Protein AF-A0A133VMG8-F1 (afdb_monomer_lite)

Structure (mmCIF, N/CA/C/O backbone):
data_AF-A0A133VMG8-F1
#
_entry.id   AF-A0A133VMG8-F1
#
loop_
_atom_site.group_PDB
_atom_site.id
_atom_site.type_symbol
_atom_site.label_atom_id
_atom_site.label_alt_id
_atom_site.label_comp_id
_atom_site.label_asym_id
_atom_site.label_entity_id
_atom_site.label_seq_id
_atom_site.pdbx_PDB_ins_code
_atom_site.Cartn_x
_atom_site.Cartn_y
_atom_site.Cartn_z
_atom_site.occupancy
_atom_site.B_iso_or_equiv
_atom_site.auth_seq_id
_atom_site.auth_comp_id
_atom_site.auth_asym_id
_atom_site.auth_atom_id
_atom_site.pdbx_PDB_model_num
ATOM 1 N N . MET A 1 1 ? -63.680 11.262 54.898 1.00 57.75 1 MET A N 1
ATOM 2 C CA . MET A 1 1 ? -62.750 12.414 55.004 1.00 57.75 1 MET A CA 1
ATOM 3 C C . MET A 1 1 ? -61.456 12.129 55.772 1.00 57.75 1 MET A C 1
ATOM 5 O O . MET A 1 1 ? -60.423 12.125 55.129 1.00 57.75 1 MET A O 1
ATOM 9 N N . ARG A 1 2 ? -61.417 11.907 57.103 1.00 57.59 2 ARG A N 1
ATOM 10 C CA . ARG A 1 2 ? -60.122 11.706 57.815 1.00 57.59 2 ARG A CA 1
ATOM 11 C C . ARG A 1 2 ? -59.469 10.326 57.588 1.00 57.59 2 ARG A C 1
ATOM 13 O O . ARG A 1 2 ? -58.249 10.275 57.460 1.00 57.59 2 ARG A O 1
ATOM 20 N N . ALA A 1 3 ? -60.253 9.249 57.489 1.00 62.41 3 ALA A N 1
ATOM 21 C CA . ALA A 1 3 ? -59.745 7.885 57.263 1.00 62.41 3 ALA A CA 1
ATOM 22 C C . ALA A 1 3 ? -59.121 7.708 55.864 1.00 62.41 3 ALA A C 1
ATOM 24 O O . ALA A 1 3 ? -57.961 7.328 55.759 1.00 62.41 3 ALA A O 1
ATOM 25 N N . GLU A 1 4 ? -59.820 8.152 54.815 1.00 68.62 4 GLU A N 1
ATOM 26 C CA . GLU A 1 4 ? -59.318 8.136 53.428 1.00 68.62 4 GLU A CA 1
ATOM 27 C C . GLU A 1 4 ? -58.015 8.937 53.280 1.00 68.62 4 GLU A C 1
ATOM 29 O O . GLU A 1 4 ? -57.101 8.540 52.567 1.00 68.62 4 GLU A O 1
ATOM 34 N N . THR A 1 5 ? -57.870 10.055 54.007 1.00 75.69 5 THR A N 1
ATOM 35 C CA . THR A 1 5 ? -56.617 10.831 53.982 1.00 75.69 5 THR A CA 1
ATOM 36 C C . THR A 1 5 ? -55.449 10.141 54.683 1.00 75.69 5 THR A C 1
ATOM 38 O O . THR A 1 5 ? -54.311 10.558 54.479 1.00 75.69 5 THR A O 1
ATOM 41 N N . GLY A 1 6 ? -55.705 9.149 55.540 1.00 80.19 6 GLY A N 1
ATOM 42 C CA . GLY A 1 6 ? -54.680 8.338 56.197 1.00 80.19 6 GLY A CA 1
ATOM 43 C C . GLY A 1 6 ? -54.155 7.254 55.262 1.00 80.19 6 GLY A C 1
ATOM 44 O O . GLY A 1 6 ? -52.957 7.209 54.997 1.00 80.19 6 GLY A O 1
ATOM 45 N N . GLU A 1 7 ? -55.062 6.479 54.674 1.00 81.12 7 GLU A N 1
ATOM 46 C CA . GLU A 1 7 ? -54.748 5.413 53.713 1.00 81.12 7 GLU A CA 1
ATOM 47 C C . GLU A 1 7 ? -54.017 5.973 52.483 1.00 81.12 7 GLU A C 1
ATOM 49 O O . GLU A 1 7 ? -52.931 5.512 52.131 1.00 81.12 7 GLU A O 1
ATOM 54 N N . LEU A 1 8 ? -54.501 7.091 51.926 1.00 84.62 8 LEU A N 1
ATOM 55 C CA . LEU A 1 8 ? -53.832 7.792 50.824 1.00 84.62 8 LEU A CA 1
ATOM 56 C C . LEU A 1 8 ? -52.420 8.286 51.185 1.00 84.62 8 LEU A C 1
ATOM 58 O O . LEU A 1 8 ? -51.575 8.449 50.301 1.00 84.62 8 LEU A O 1
ATOM 62 N N . LYS A 1 9 ? -52.132 8.572 52.463 1.00 88.00 9 LYS A N 1
ATOM 63 C CA . LYS A 1 9 ? -50.784 8.974 52.908 1.00 88.00 9 LYS A CA 1
ATOM 64 C C . LYS A 1 9 ? -49.857 7.775 53.044 1.00 88.00 9 LYS A C 1
ATOM 66 O O . LYS A 1 9 ? -48.683 7.899 52.691 1.00 88.00 9 LYS A O 1
ATOM 71 N N . GLU A 1 10 ? -50.364 6.648 53.527 1.00 86.81 10 GLU A N 1
ATOM 72 C CA . GLU A 1 10 ? -49.603 5.404 53.640 1.00 86.81 10 GLU A CA 1
ATOM 73 C C . GLU A 1 10 ? -49.247 4.844 52.262 1.00 86.81 10 GLU A C 1
ATOM 75 O O . GLU A 1 10 ? -48.078 4.550 52.002 1.00 86.81 10 GLU A O 1
ATOM 80 N N . GLU A 1 11 ? -50.200 4.830 51.329 1.00 88.19 11 GLU A N 1
ATOM 81 C CA . GLU A 1 11 ? -49.950 4.457 49.935 1.00 88.19 11 GLU A CA 1
ATOM 82 C C . GLU A 1 11 ? -48.935 5.393 49.272 1.00 88.19 11 GLU A C 1
ATOM 84 O O . GLU A 1 11 ? -47.969 4.943 48.653 1.00 88.19 11 GLU A O 1
ATOM 89 N N . ASN A 1 12 ? -49.064 6.709 49.470 1.00 92.06 12 ASN A N 1
ATOM 90 C CA . ASN A 1 12 ? -48.075 7.666 48.973 1.00 92.06 12 ASN A CA 1
ATOM 91 C C . ASN A 1 12 ? -46.681 7.443 49.570 1.00 92.06 12 ASN A C 1
ATOM 93 O O . ASN A 1 12 ? -45.673 7.663 48.893 1.00 92.06 12 ASN A O 1
ATOM 97 N N . ALA A 1 13 ? -46.589 7.038 50.836 1.00 93.31 13 ALA A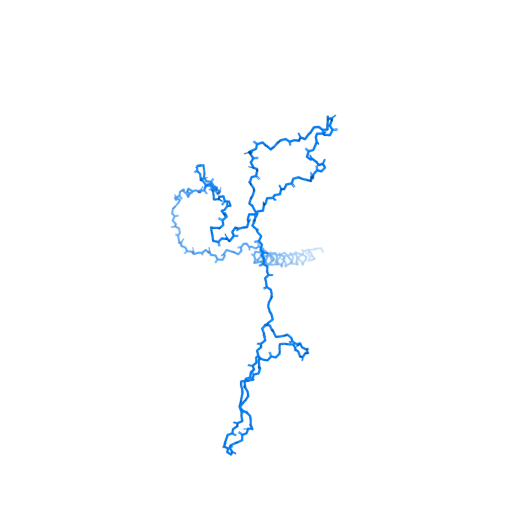 N 1
ATOM 98 C CA . ALA A 1 13 ? -45.317 6.725 51.471 1.00 93.31 13 ALA A CA 1
ATOM 99 C C . ALA A 1 13 ? -44.701 5.445 50.882 1.00 93.31 13 ALA A C 1
ATOM 101 O O . ALA A 1 13 ? -43.505 5.434 50.567 1.00 93.31 13 ALA A O 1
ATOM 102 N N . ALA A 1 14 ? -45.513 4.409 50.664 1.00 92.81 14 ALA A N 1
ATOM 103 C CA . ALA A 1 14 ? -45.099 3.156 50.041 1.00 92.81 14 ALA A CA 1
ATOM 104 C C . ALA A 1 14 ? -44.623 3.369 48.593 1.00 92.81 14 ALA A C 1
ATOM 106 O O . ALA A 1 14 ? -43.510 2.968 48.242 1.00 92.81 14 ALA A O 1
ATOM 107 N N . LEU A 1 15 ? -45.391 4.103 47.784 1.00 93.75 15 LEU A N 1
ATOM 108 C CA . LEU A 1 15 ? -45.039 4.440 46.402 1.00 93.75 15 LEU A CA 1
ATOM 109 C C . LEU A 1 15 ? -43.759 5.284 46.322 1.00 93.75 15 LEU A C 1
ATOM 111 O O . LEU A 1 15 ? -42.882 5.032 45.495 1.00 93.75 15 LEU A O 1
ATOM 115 N N . LYS A 1 16 ? -43.579 6.254 47.228 1.00 94.38 16 LYS A N 1
ATOM 116 C CA . LYS A 1 16 ? -42.336 7.044 47.305 1.00 94.38 16 LYS A CA 1
ATOM 117 C C . LYS A 1 16 ? -41.128 6.194 47.687 1.00 94.38 16 LYS A C 1
ATOM 119 O O . LYS A 1 16 ? -40.020 6.488 47.234 1.00 94.38 16 LYS A O 1
ATOM 124 N N . LYS A 1 17 ? -41.313 5.168 48.521 1.00 95.88 17 LYS A N 1
ATOM 125 C CA . LYS A 1 17 ? -40.250 4.225 48.881 1.00 95.88 17 LYS A CA 1
ATOM 126 C C . LYS A 1 17 ? -39.846 3.382 47.670 1.00 95.88 17 LYS A C 1
ATOM 128 O O . LYS A 1 17 ? -38.662 3.348 47.342 1.00 95.88 17 LYS A O 1
ATOM 133 N N . GLN A 1 18 ? -40.818 2.823 46.953 1.00 94.88 18 GLN A N 1
ATOM 134 C CA . GLN A 1 18 ? -40.575 2.050 45.731 1.00 94.88 18 GLN A CA 1
ATOM 135 C C . GLN A 1 18 ? -39.868 2.886 44.655 1.00 94.88 18 GLN A C 1
ATOM 137 O O . GLN A 1 18 ? -38.836 2.473 44.129 1.00 94.88 18 GLN A O 1
ATOM 142 N N . LEU A 1 19 ? -40.321 4.122 44.414 1.00 96.62 19 LEU A N 1
ATOM 143 C CA . LEU A 1 19 ? -39.670 5.030 43.464 1.00 96.62 19 LEU A CA 1
ATOM 144 C C . LEU A 1 19 ? -38.209 5.328 43.820 1.00 96.62 19 LEU A C 1
ATOM 146 O O . LEU A 1 19 ? -37.375 5.488 42.928 1.00 96.62 19 LEU A O 1
ATOM 150 N N . LYS A 1 20 ? -37.873 5.437 45.110 1.00 96.38 20 LYS A N 1
ATOM 151 C CA . LYS A 1 20 ? -36.480 5.636 45.542 1.00 96.38 20 LYS A CA 1
ATOM 152 C C . LYS A 1 20 ? -35.627 4.403 45.255 1.00 96.38 20 LYS A C 1
ATOM 154 O O . LYS A 1 20 ? -34.506 4.550 44.770 1.00 96.38 20 LYS A O 1
ATOM 159 N N . GLU A 1 21 ? -36.153 3.215 45.531 1.00 96.56 21 GLU A N 1
ATOM 160 C CA . GLU A 1 21 ? -35.459 1.949 45.284 1.00 96.56 21 GLU A CA 1
ATOM 161 C C . GLU A 1 21 ? -35.219 1.720 43.788 1.00 96.56 21 GLU A C 1
ATOM 163 O O . GLU A 1 21 ? -34.099 1.405 43.383 1.00 96.56 21 GLU A O 1
ATOM 168 N N . GLU A 1 22 ? -36.228 1.943 42.946 1.00 95.94 22 GLU A N 1
ATOM 169 C CA . GLU A 1 22 ? -36.086 1.813 41.494 1.00 95.94 22 GLU A CA 1
ATOM 170 C C . GLU A 1 22 ? -35.107 2.832 40.912 1.00 95.94 22 GLU A C 1
ATOM 172 O O . GLU A 1 22 ? -34.219 2.464 40.142 1.00 95.94 22 GLU A O 1
ATOM 177 N N . LYS A 1 23 ? -35.179 4.100 41.336 1.00 96.06 23 LYS A N 1
ATOM 178 C CA . LYS A 1 23 ? -34.215 5.128 40.908 1.00 96.06 23 LYS A CA 1
ATOM 179 C C . LYS A 1 23 ? -32.782 4.767 41.294 1.00 96.06 23 LYS A C 1
ATOM 181 O O . LYS A 1 23 ? -31.861 5.000 40.508 1.00 96.06 23 LYS A O 1
ATOM 186 N N . ALA A 1 24 ? -32.579 4.171 42.469 1.00 95.81 24 ALA A N 1
ATOM 187 C CA . ALA A 1 24 ? -31.266 3.693 42.891 1.00 95.81 24 ALA A CA 1
ATOM 188 C C . ALA A 1 24 ? -30.757 2.549 41.994 1.00 95.81 24 ALA A C 1
ATOM 190 O O . ALA A 1 24 ? -29.601 2.581 41.566 1.00 95.81 24 ALA A O 1
ATOM 191 N N . LYS A 1 25 ? -31.623 1.587 41.645 1.00 95.81 25 LYS A N 1
ATOM 192 C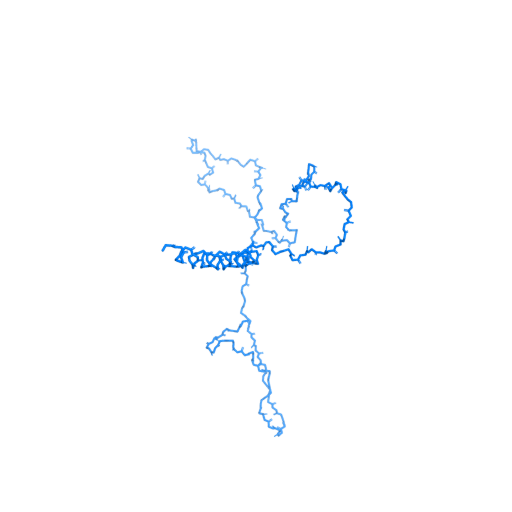 CA . LYS A 1 25 ? -31.295 0.487 40.719 1.00 95.81 25 LYS A CA 1
ATOM 193 C C . LYS A 1 25 ? -30.933 1.011 39.327 1.00 95.81 25 LYS A C 1
ATOM 195 O O . LYS A 1 25 ? -29.895 0.633 38.788 1.00 95.81 25 LYS A O 1
ATOM 200 N N . VAL A 1 26 ? -31.718 1.940 38.779 1.00 96.00 26 VAL A N 1
ATOM 201 C CA . VAL A 1 26 ? -31.445 2.566 37.472 1.00 96.00 26 VAL A CA 1
ATOM 202 C C . VAL A 1 26 ? -30.109 3.311 37.481 1.00 96.00 26 VAL A C 1
ATOM 204 O O . VAL A 1 26 ? -29.319 3.162 36.552 1.00 96.00 26 VAL A O 1
ATOM 207 N N . ALA A 1 27 ? -29.803 4.062 38.542 1.00 94.56 27 ALA A N 1
ATOM 208 C CA . ALA A 1 27 ? -28.524 4.760 38.676 1.00 94.56 27 ALA A CA 1
ATOM 209 C C . ALA A 1 27 ? -27.323 3.803 38.799 1.00 94.56 27 ALA A C 1
ATOM 211 O O . ALA A 1 27 ? -26.220 4.123 38.354 1.00 94.56 27 ALA A O 1
ATOM 212 N N . MET A 1 28 ? -27.509 2.637 39.420 1.00 92.44 28 MET A N 1
ATOM 213 C CA . MET A 1 28 ? -26.479 1.603 39.515 1.00 92.44 28 MET A CA 1
ATOM 214 C C . MET A 1 28 ? -26.233 0.937 38.157 1.00 92.44 28 MET A C 1
ATOM 216 O O . MET A 1 28 ? -25.085 0.846 37.725 1.00 92.44 28 MET A O 1
ATOM 220 N N . LEU A 1 29 ? -27.299 0.535 37.461 1.00 92.12 29 LEU A N 1
ATOM 221 C CA . LEU A 1 29 ? -27.219 -0.085 36.138 1.00 92.12 29 LEU A CA 1
ATOM 222 C C . LEU A 1 29 ? -26.640 0.877 35.097 1.00 92.12 29 LEU A C 1
ATOM 224 O O . LEU A 1 29 ? -25.750 0.495 34.342 1.00 92.12 29 LEU A O 1
ATOM 228 N N . SER A 1 30 ? -27.056 2.146 35.104 1.00 90.50 30 SER A N 1
ATOM 229 C CA . SER A 1 30 ? -26.504 3.152 34.192 1.00 90.50 30 SER A CA 1
ATOM 230 C C . SER A 1 30 ? -25.008 3.372 34.426 1.00 90.50 30 SER A C 1
ATOM 232 O O . SER A 1 30 ? -24.249 3.483 33.467 1.00 90.50 30 SER A O 1
ATOM 234 N N . LYS A 1 31 ? -24.544 3.336 35.681 1.00 87.38 31 LYS A N 1
ATOM 235 C CA . LYS A 1 31 ? -23.109 3.350 36.004 1.00 87.38 31 LYS A CA 1
ATOM 236 C C . LYS A 1 31 ? -22.383 2.076 35.572 1.00 87.38 31 LYS A C 1
ATOM 238 O O . LYS A 1 31 ? -21.214 2.163 35.226 1.00 87.38 31 LYS A O 1
ATOM 243 N N . MET A 1 32 ? -23.017 0.907 35.585 1.00 83.88 32 MET A N 1
ATOM 244 C CA . MET A 1 32 ? -22.381 -0.329 35.109 1.00 83.88 32 MET A CA 1
ATOM 245 C C . MET A 1 32 ? -22.259 -0.373 33.582 1.00 83.88 32 MET A C 1
ATOM 247 O O . MET A 1 32 ? -21.233 -0.810 33.063 1.00 83.88 32 MET A O 1
ATOM 251 N N . VAL A 1 33 ? -23.296 0.083 32.875 1.00 87.81 33 VAL A N 1
ATOM 252 C CA . VAL A 1 33 ? -23.371 0.040 31.407 1.00 87.81 33 VAL A CA 1
ATOM 253 C C . VAL A 1 33 ? -22.606 1.205 30.778 1.00 87.81 33 VAL A C 1
ATOM 255 O O . VAL A 1 33 ? -21.797 0.995 29.877 1.00 87.81 33 VAL A O 1
ATOM 258 N N . PHE A 1 34 ? -22.827 2.425 31.272 1.00 83.88 34 PHE A N 1
ATOM 259 C CA . PHE A 1 34 ? -22.282 3.662 30.699 1.00 83.88 34 PHE A CA 1
ATOM 260 C C . PHE A 1 34 ? -21.178 4.295 31.549 1.00 83.88 34 PHE A C 1
ATOM 262 O O . PHE A 1 34 ? -20.561 5.284 31.144 1.00 83.88 34 PHE A O 1
ATOM 269 N N . GLY A 1 35 ? -20.905 3.758 32.739 1.00 79.19 35 GLY A N 1
ATOM 270 C CA . GLY A 1 35 ? -19.758 4.198 33.520 1.00 79.19 35 GLY A CA 1
ATOM 271 C C . GLY A 1 35 ? -18.460 3.805 32.830 1.00 79.19 35 GLY A C 1
ATOM 272 O O . GLY A 1 35 ? -18.316 2.728 32.255 1.00 79.19 35 GLY A O 1
ATOM 273 N N . LYS A 1 36 ? -17.482 4.706 32.902 1.00 70.44 36 LYS A N 1
ATOM 274 C CA . LYS A 1 36 ? -16.142 4.475 32.363 1.00 70.44 36 LYS A CA 1
ATOM 275 C C . LYS A 1 36 ? -15.549 3.236 33.037 1.00 70.44 36 LYS A C 1
ATOM 277 O O . LYS A 1 36 ? -15.226 3.281 34.223 1.00 70.44 36 LYS A O 1
ATOM 282 N N . LYS A 1 37 ? -15.384 2.146 32.283 1.00 62.66 37 LYS A N 1
ATOM 283 C CA . LYS A 1 37 ? -14.653 0.956 32.730 1.00 62.66 37 LYS A CA 1
ATOM 284 C C . LYS A 1 37 ? -13.189 1.346 32.916 1.00 62.66 37 LYS A C 1
ATOM 286 O O . LYS A 1 37 ? -12.413 1.415 31.968 1.00 62.66 37 LYS A O 1
ATOM 291 N N . THR A 1 38 ? -12.810 1.682 34.143 1.00 60.69 38 THR A N 1
ATOM 292 C CA . THR A 1 38 ? -11.413 1.935 34.497 1.00 60.69 38 THR A CA 1
ATOM 293 C C . THR A 1 38 ? -10.737 0.590 34.727 1.00 60.69 38 THR A C 1
ATOM 295 O O . THR A 1 38 ? -10.565 0.161 35.863 1.00 60.69 38 THR A O 1
ATOM 298 N N . GLU A 1 39 ? -10.368 -0.092 33.646 1.00 55.56 39 GLU A N 1
ATOM 299 C CA . GLU A 1 39 ? -9.741 -1.423 33.686 1.00 55.56 39 GLU A CA 1
ATOM 300 C C . GLU A 1 39 ? -8.381 -1.460 34.413 1.00 55.56 39 GLU A C 1
ATOM 302 O O . GLU A 1 39 ? -7.841 -2.530 34.668 1.00 55.56 39 GLU A O 1
ATOM 307 N N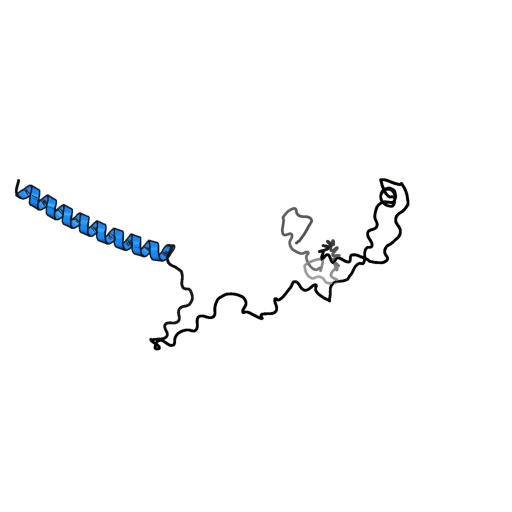 . LYS A 1 40 ? -7.816 -0.310 34.812 1.00 55.16 40 LYS A N 1
ATOM 308 C CA . LYS A 1 40 ? -6.603 -0.235 35.640 1.00 55.16 40 LYS A CA 1
ATOM 309 C C . LYS A 1 40 ? -6.663 0.940 36.617 1.00 55.16 40 LYS A C 1
ATOM 311 O O . LYS A 1 40 ? -6.205 2.037 36.304 1.00 55.16 40 LYS A O 1
ATOM 316 N N . GLN A 1 41 ? -7.158 0.723 37.832 1.00 50.47 41 GLN A N 1
ATOM 317 C CA . GLN A 1 41 ? -6.800 1.580 38.967 1.00 50.47 41 GLN A CA 1
ATOM 318 C C . GLN A 1 41 ? -6.314 0.726 40.137 1.00 50.47 41 GLN A C 1
ATOM 320 O O . GLN A 1 41 ? -7.085 0.272 40.978 1.00 50.47 41 GLN A O 1
ATOM 325 N N . ASN A 1 42 ? -4.991 0.546 40.196 1.00 45.66 42 ASN A N 1
ATOM 326 C CA . ASN A 1 42 ? -4.301 0.121 41.407 1.00 45.66 42 ASN A CA 1
ATOM 327 C C . ASN A 1 42 ? -4.650 1.097 42.539 1.00 45.66 42 ASN A C 1
ATOM 329 O O . ASN A 1 42 ? -4.283 2.274 42.496 1.00 45.66 42 ASN A O 1
ATOM 333 N N . LYS A 1 43 ? -5.349 0.606 43.568 1.00 54.53 43 LYS A N 1
ATOM 334 C CA . LYS A 1 43 ? -5.564 1.319 44.833 1.00 54.53 43 LYS A CA 1
ATOM 335 C C . LYS A 1 43 ? -4.246 1.399 45.611 1.00 54.53 43 LYS A C 1
ATOM 337 O O . LYS A 1 43 ? -4.037 0.672 46.575 1.00 54.53 43 LYS A O 1
ATOM 342 N N . SER A 1 44 ? -3.359 2.315 45.232 1.00 48.97 44 SER A N 1
ATOM 343 C CA . SER A 1 44 ? -2.289 2.770 46.122 1.00 48.97 44 SER A CA 1
ATOM 344 C C . SER A 1 44 ? -2.747 4.028 46.861 1.00 48.97 44 SER A C 1
ATOM 346 O O . SER A 1 44 ? -3.037 5.057 46.251 1.00 48.97 44 SER A O 1
ATOM 348 N N . LYS A 1 45 ? -2.833 3.891 48.185 1.00 51.06 45 LYS A N 1
ATOM 349 C CA . LYS A 1 45 ? -3.231 4.877 49.197 1.00 51.06 45 LYS A CA 1
ATOM 350 C C . LYS A 1 45 ? -2.610 6.271 48.981 1.00 51.06 45 LYS A C 1
ATOM 352 O O . LYS A 1 45 ? -1.462 6.385 48.554 1.00 51.06 45 LYS A O 1
ATOM 357 N N . LYS A 1 46 ? -3.397 7.300 49.342 1.00 52.69 46 LYS A N 1
ATOM 358 C CA . LYS A 1 46 ? -3.059 8.728 49.536 1.00 52.69 46 LYS A CA 1
ATOM 359 C C . LYS A 1 46 ? -1.552 9.025 49.479 1.00 52.69 46 LYS A C 1
ATOM 361 O O . LYS A 1 46 ? -0.829 8.771 50.439 1.00 52.69 46 LYS A O 1
ATOM 366 N N . ARG A 1 47 ? -1.096 9.658 48.396 1.00 45.75 47 ARG A N 1
ATOM 367 C CA . ARG A 1 47 ? 0.161 10.416 48.387 1.00 45.75 47 ARG A CA 1
ATOM 368 C C . ARG A 1 47 ? -0.156 11.853 47.997 1.00 45.75 47 ARG A C 1
ATOM 370 O O . ARG A 1 47 ? -0.826 12.083 46.995 1.00 45.75 47 ARG A O 1
ATOM 377 N N . LYS A 1 48 ? 0.290 12.755 48.876 1.00 46.03 48 LYS A N 1
ATOM 378 C CA . LYS A 1 48 ? 0.189 14.218 48.852 1.00 46.03 48 LYS A CA 1
ATOM 379 C C . LYS A 1 48 ? 0.298 14.796 47.439 1.00 46.03 48 LYS A C 1
ATOM 381 O O . LYS A 1 48 ? 1.092 14.294 46.641 1.00 46.03 48 LYS A O 1
ATOM 386 N N . ASP A 1 49 ? -0.458 15.867 47.201 1.00 49.22 49 ASP A N 1
ATOM 387 C CA . ASP A 1 49 ? -0.385 16.778 46.056 1.00 49.22 49 ASP A CA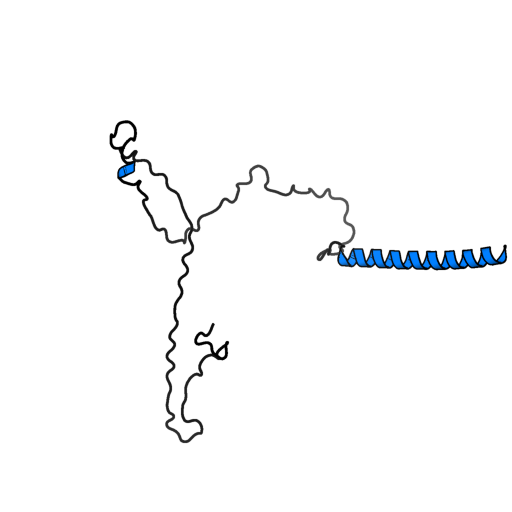 1
ATOM 388 C C . ASP A 1 49 ? 1.065 17.137 45.700 1.00 49.22 49 ASP A C 1
ATOM 390 O O . ASP A 1 49 ? 1.632 18.140 46.123 1.00 49.22 49 ASP A O 1
ATOM 394 N N . LYS A 1 50 ? 1.699 16.297 44.886 1.00 54.28 50 LYS A N 1
ATOM 395 C CA . LYS A 1 50 ? 2.740 16.755 43.982 1.00 54.28 50 LYS A CA 1
ATOM 396 C C . LYS A 1 50 ? 1.972 17.250 42.776 1.00 54.28 50 LYS A C 1
ATOM 398 O O . LYS A 1 50 ? 1.353 16.416 42.113 1.00 54.28 50 LYS A O 1
ATOM 403 N N . LYS A 1 51 ? 1.995 18.568 42.521 1.00 56.03 51 LYS A N 1
ATOM 404 C CA . LYS A 1 51 ? 1.547 19.177 41.258 1.00 56.03 51 LYS A CA 1
ATOM 405 C C . LYS A 1 51 ? 2.018 18.261 40.132 1.00 56.03 51 LYS A C 1
ATOM 407 O O . LYS A 1 51 ? 3.205 18.230 39.805 1.00 56.03 51 LYS A O 1
ATOM 412 N N . LYS A 1 52 ? 1.113 17.426 39.614 1.00 58.59 52 LYS A N 1
ATOM 413 C CA . LYS A 1 52 ? 1.421 16.553 38.490 1.00 58.59 52 LYS A CA 1
ATOM 414 C C . LYS A 1 52 ? 1.661 17.529 37.364 1.00 58.59 52 LYS A C 1
ATOM 416 O O . LYS A 1 52 ? 0.716 18.167 36.920 1.00 58.59 52 LYS A O 1
ATOM 421 N N . ASN A 1 53 ? 2.922 17.698 36.978 1.00 63.00 53 ASN A N 1
ATOM 422 C CA . ASN A 1 53 ? 3.270 18.444 35.787 1.00 63.00 53 ASN A CA 1
ATOM 423 C C . ASN A 1 53 ? 2.619 17.679 34.632 1.00 63.00 53 ASN A C 1
ATOM 425 O O . ASN A 1 53 ? 3.133 16.655 34.169 1.00 63.00 53 ASN A O 1
ATOM 429 N N . THR A 1 54 ? 1.393 18.073 34.297 1.00 67.25 54 THR A N 1
ATOM 430 C CA . THR A 1 54 ? 0.586 17.486 33.245 1.00 67.25 54 THR A CA 1
ATOM 431 C C . THR A 1 54 ? 1.290 17.878 31.966 1.00 67.25 54 THR A C 1
ATOM 433 O O . THR A 1 54 ? 1.061 18.948 31.410 1.00 67.25 54 THR A O 1
ATOM 436 N N . LYS A 1 55 ? 2.235 17.031 31.533 1.00 71.62 55 LYS A N 1
ATOM 437 C CA . LYS A 1 55 ? 2.879 17.180 30.230 1.00 71.62 55 LYS A CA 1
ATOM 438 C C . LYS A 1 55 ? 1.752 17.407 29.227 1.00 71.62 55 LYS A C 1
ATOM 440 O O . LYS A 1 55 ? 0.850 16.568 29.130 1.00 71.62 55 LYS A O 1
ATOM 445 N N . LYS A 1 56 ? 1.775 18.565 28.556 1.00 74.19 56 LYS A N 1
ATOM 446 C CA . LYS A 1 56 ? 0.815 18.879 27.498 1.00 74.19 56 LYS A CA 1
ATOM 447 C C . LYS A 1 56 ? 0.814 17.698 26.528 1.00 74.19 56 LYS A C 1
ATOM 449 O O . LYS A 1 56 ? 1.878 17.189 26.173 1.00 74.19 56 LYS A O 1
ATOM 454 N N . ARG A 1 57 ? -0.377 17.212 26.183 1.00 79.00 57 ARG A N 1
ATOM 455 C CA . ARG A 1 57 ? -0.523 16.180 25.153 1.00 79.00 57 ARG A CA 1
ATOM 456 C C . ARG A 1 57 ? -0.102 16.786 23.812 1.00 79.00 57 ARG A C 1
ATOM 458 O O . ARG A 1 57 ? -0.393 17.951 23.566 1.00 79.00 57 ARG A O 1
ATOM 465 N N . GLY A 1 58 ? 0.561 15.993 22.974 1.00 80.56 58 GLY A N 1
ATOM 466 C CA . GLY A 1 58 ? 1.056 16.419 21.664 1.00 80.56 58 GLY A CA 1
ATOM 467 C C . GLY A 1 58 ? 2.575 16.589 21.599 1.00 80.56 58 GLY A C 1
ATOM 468 O O . GLY A 1 58 ? 3.289 16.413 22.590 1.00 80.56 58 GLY A O 1
ATOM 469 N N . ALA A 1 59 ? 3.062 16.892 20.395 1.00 81.88 59 ALA A N 1
ATOM 470 C CA . ALA A 1 59 ? 4.473 17.149 20.142 1.00 81.88 59 ALA A CA 1
ATOM 471 C C . ALA A 1 59 ? 4.929 18.410 20.892 1.00 81.88 59 ALA A C 1
ATOM 473 O O . ALA A 1 59 ? 4.218 19.414 20.952 1.00 81.88 59 ALA A O 1
ATOM 474 N N . LYS A 1 60 ? 6.117 18.353 21.495 1.00 86.19 60 LYS A N 1
ATOM 475 C CA . LYS A 1 60 ? 6.711 19.513 22.167 1.00 86.19 60 LYS A CA 1
ATOM 476 C C . LYS A 1 60 ? 7.307 20.481 21.137 1.00 86.19 60 LYS A C 1
ATOM 478 O O . LYS A 1 60 ? 7.752 20.024 20.085 1.00 86.19 60 LYS A O 1
ATOM 483 N N . PRO A 1 61 ? 7.401 21.784 21.454 1.00 83.75 61 PRO A N 1
ATOM 484 C CA . PRO A 1 61 ? 8.209 22.717 20.671 1.00 83.75 61 PRO A CA 1
ATOM 485 C C . PRO A 1 61 ? 9.630 22.165 20.475 1.00 83.75 61 PRO A C 1
ATOM 487 O O . PRO A 1 61 ? 10.238 21.689 21.434 1.00 83.75 61 PRO A O 1
ATOM 490 N N . GLY A 1 62 ? 10.121 22.164 19.233 1.00 83.19 62 GLY A N 1
ATOM 491 C CA . GLY A 1 62 ? 11.423 21.588 18.864 1.00 83.19 62 GLY A CA 1
ATOM 492 C C . GLY A 1 62 ? 11.430 20.073 18.612 1.00 83.19 62 GLY A C 1
ATOM 493 O O . GLY A 1 62 ? 12.481 19.506 18.320 1.00 83.19 62 GLY A O 1
ATOM 494 N N . HIS A 1 63 ? 10.285 19.389 18.701 1.00 80.81 63 HIS A N 1
ATOM 495 C CA . HIS A 1 63 ? 10.198 17.976 18.342 1.00 80.81 63 HIS A CA 1
ATOM 496 C C . HIS A 1 63 ? 10.345 17.796 16.824 1.00 80.81 63 HIS A C 1
ATOM 498 O O . HIS A 1 63 ? 9.446 18.163 16.066 1.00 80.81 63 HIS A O 1
ATOM 504 N N . LYS A 1 64 ? 11.445 17.173 16.379 1.00 81.44 64 LYS A N 1
ATOM 505 C CA . LYS A 1 64 ? 11.598 16.719 14.989 1.00 81.44 64 LYS A CA 1
ATOM 506 C C . LYS A 1 64 ? 10.522 15.670 14.709 1.00 81.44 64 LYS A C 1
ATOM 508 O O . LYS A 1 64 ? 10.532 14.595 15.304 1.00 81.44 64 LYS A O 1
ATOM 513 N N . GLY A 1 65 ? 9.541 16.010 13.875 1.00 79.25 65 GLY A N 1
ATOM 514 C CA . GLY A 1 65 ? 8.500 15.070 13.468 1.00 79.25 65 GLY A CA 1
ATOM 515 C C . GLY A 1 65 ? 9.121 13.804 12.878 1.00 79.25 65 GLY A C 1
ATOM 516 O O . GLY A 1 65 ? 10.107 13.878 12.147 1.00 79.25 65 GLY A O 1
ATOM 517 N N . SER A 1 66 ? 8.551 12.639 13.186 1.00 77.88 66 SER A N 1
ATOM 518 C CA . SER A 1 66 ? 8.870 11.431 12.428 1.00 77.88 66 SER A CA 1
ATOM 519 C C . SER A 1 66 ? 8.075 11.494 11.130 1.00 77.88 66 SER A C 1
ATOM 521 O O . SER A 1 66 ? 6.899 11.137 11.112 1.00 77.88 66 SER A O 1
ATOM 523 N N . GLY A 1 67 ? 8.689 12.022 10.072 1.00 81.19 67 GLY A N 1
ATOM 524 C CA . GLY A 1 67 ? 8.104 12.020 8.732 1.00 81.19 67 GLY A CA 1
ATOM 525 C C . GLY A 1 67 ? 7.871 10.603 8.201 1.00 81.19 67 GLY A C 1
ATOM 526 O O . GLY A 1 67 ? 8.300 9.613 8.804 1.00 81.19 67 GLY A O 1
ATOM 527 N N . ARG A 1 68 ? 7.198 10.504 7.050 1.00 81.00 68 ARG A N 1
ATOM 528 C CA . ARG A 1 68 ? 7.096 9.243 6.306 1.00 81.00 68 ARG A CA 1
ATOM 529 C C . ARG A 1 68 ? 8.497 8.875 5.813 1.00 81.00 68 ARG A C 1
ATOM 531 O O . ARG A 1 68 ? 9.118 9.666 5.113 1.00 81.00 68 ARG A O 1
ATOM 538 N N . LYS A 1 69 ? 9.000 7.710 6.217 1.00 83.38 69 LYS A N 1
ATOM 539 C CA . LYS A 1 69 ? 10.274 7.166 5.739 1.00 83.38 69 LYS A CA 1
ATOM 540 C C . LYS A 1 69 ? 9.968 6.072 4.731 1.00 83.38 69 LYS A C 1
ATOM 542 O O . LYS A 1 69 ? 9.218 5.154 5.060 1.00 83.38 69 LYS A O 1
ATOM 547 N N . ILE A 1 70 ? 10.526 6.188 3.533 1.00 83.19 70 ILE A N 1
ATOM 548 C CA . ILE A 1 70 ? 10.493 5.108 2.548 1.00 83.19 70 ILE A CA 1
ATOM 549 C C . ILE A 1 70 ? 11.456 4.023 3.057 1.00 83.19 70 ILE A C 1
ATOM 551 O O . ILE A 1 70 ? 12.590 4.361 3.404 1.00 83.19 70 ILE A O 1
ATOM 555 N N . PRO A 1 71 ? 11.021 2.760 3.190 1.00 83.19 71 PRO A N 1
ATOM 556 C CA . PRO A 1 71 ? 11.911 1.670 3.576 1.00 83.19 71 PRO A CA 1
ATOM 557 C C . PRO A 1 71 ? 13.086 1.521 2.600 1.00 83.19 71 PRO A C 1
ATOM 559 O O . PRO A 1 71 ? 12.886 1.532 1.389 1.00 83.19 71 PRO A O 1
ATOM 562 N N . GLU A 1 72 ? 14.300 1.353 3.127 1.00 83.00 72 GLU A N 1
ATOM 563 C CA . GLU A 1 72 ? 15.527 1.224 2.319 1.00 83.00 72 GLU A CA 1
ATOM 564 C C . GLU A 1 72 ? 15.633 -0.130 1.596 1.00 83.00 72 GLU A C 1
ATOM 566 O O . GLU A 1 72 ? 16.311 -0.227 0.581 1.00 83.00 72 GLU A O 1
ATOM 571 N N . ASP A 1 73 ? 14.927 -1.153 2.086 1.00 85.75 73 ASP A N 1
ATOM 572 C CA . ASP A 1 73 ? 14.951 -2.533 1.567 1.00 85.75 73 ASP A CA 1
ATOM 573 C C . ASP A 1 73 ? 13.963 -2.773 0.403 1.00 85.75 73 ASP A C 1
ATOM 575 O O . ASP A 1 73 ? 13.781 -3.893 -0.067 1.00 85.75 73 ASP A O 1
ATOM 579 N N . LEU A 1 74 ? 13.271 -1.727 -0.065 1.00 86.12 74 LEU A N 1
ATOM 580 C CA . LEU A 1 74 ? 12.388 -1.839 -1.226 1.00 86.12 74 LEU A CA 1
ATOM 581 C C . LEU A 1 74 ? 13.204 -1.789 -2.521 1.00 86.12 74 LEU A C 1
ATOM 583 O O . LEU A 1 74 ? 13.997 -0.871 -2.735 1.00 86.12 74 LEU A O 1
ATOM 587 N N . SER A 1 75 ? 12.952 -2.737 -3.427 1.00 84.62 75 SER A N 1
ATOM 588 C CA . SER A 1 75 ? 13.495 -2.690 -4.785 1.00 84.62 75 SER A CA 1
ATOM 589 C C . SER A 1 75 ? 12.973 -1.451 -5.511 1.00 84.62 75 SER A C 1
ATOM 591 O O . SER A 1 75 ? 11.760 -1.309 -5.691 1.00 84.62 75 SER A O 1
ATOM 593 N N . LYS A 1 76 ? 13.877 -0.576 -5.950 1.00 84.75 76 LYS A N 1
ATOM 594 C CA . LYS A 1 76 ? 13.535 0.600 -6.752 1.00 84.75 76 LYS A CA 1
ATOM 595 C C . LYS A 1 76 ? 13.398 0.198 -8.221 1.00 84.75 76 LYS A C 1
ATOM 597 O O . LYS A 1 76 ? 14.253 -0.514 -8.742 1.00 84.75 76 LYS A O 1
ATOM 602 N N . ARG A 1 77 ? 12.319 0.638 -8.866 1.00 85.50 77 ARG A N 1
ATOM 603 C CA . ARG A 1 77 ? 12.142 0.599 -10.323 1.00 85.50 77 ARG A CA 1
ATOM 604 C C . ARG A 1 77 ? 12.100 2.052 -10.782 1.00 85.50 77 ARG A C 1
ATOM 606 O O . ARG A 1 77 ? 11.270 2.804 -10.282 1.00 85.50 77 ARG A O 1
ATOM 613 N N . GLU A 1 78 ? 13.033 2.439 -11.639 1.00 88.19 78 GLU A N 1
ATOM 614 C CA . GLU A 1 78 ? 13.074 3.778 -12.228 1.00 88.19 78 GLU A CA 1
ATOM 615 C C . GLU A 1 78 ? 12.221 3.774 -13.498 1.00 88.19 78 GLU A C 1
ATOM 617 O O . GLU A 1 78 ? 12.355 2.879 -14.334 1.00 88.19 78 GLU A O 1
ATOM 622 N N . GLU A 1 79 ? 11.316 4.743 -13.605 1.00 89.31 79 GLU A N 1
ATOM 623 C CA . GLU A 1 79 ? 10.459 4.955 -14.767 1.00 89.31 79 GLU A CA 1
ATOM 624 C C . GLU A 1 79 ? 10.543 6.431 -15.153 1.00 89.31 79 GLU A C 1
ATOM 626 O O . GLU A 1 79 ? 10.293 7.310 -14.326 1.00 89.31 79 GLU A O 1
ATOM 631 N N . THR A 1 80 ? 10.923 6.695 -16.401 1.00 89.25 80 THR A N 1
ATOM 632 C CA . THR A 1 80 ? 10.942 8.043 -16.971 1.00 89.25 80 THR A CA 1
ATOM 633 C C . THR A 1 80 ? 9.637 8.256 -17.726 1.00 89.25 80 THR A C 1
ATOM 635 O O . THR A 1 80 ? 9.362 7.550 -18.695 1.00 89.25 80 THR A O 1
ATOM 638 N N . VAL A 1 81 ? 8.832 9.218 -17.274 1.00 88.81 81 VAL A N 1
ATOM 639 C CA . VAL A 1 81 ? 7.579 9.607 -17.932 1.00 88.81 81 VAL A CA 1
ATOM 640 C C . VAL A 1 81 ? 7.844 10.867 -18.748 1.00 88.81 81 VAL A C 1
ATOM 642 O O . VAL A 1 81 ? 8.120 11.919 -18.177 1.00 88.81 81 VAL A O 1
ATOM 645 N N . ASP A 1 82 ? 7.776 10.743 -20.072 1.00 90.81 82 ASP A N 1
ATOM 646 C CA . ASP A 1 82 ? 7.889 11.863 -21.010 1.00 90.81 82 ASP A CA 1
ATOM 647 C C . ASP A 1 82 ? 6.494 12.344 -21.446 1.00 90.81 82 ASP A C 1
ATOM 649 O O . ASP A 1 82 ? 5.507 11.604 -21.366 1.00 90.81 82 ASP A O 1
ATOM 653 N N . ILE A 1 83 ? 6.410 13.590 -21.905 1.00 90.38 83 ILE A N 1
ATOM 654 C CA . ILE A 1 83 ? 5.185 14.144 -22.480 1.00 90.38 83 ILE A CA 1
ATOM 655 C C . ILE A 1 83 ? 4.946 13.576 -23.892 1.00 90.38 83 ILE A C 1
ATOM 657 O O . ILE A 1 83 ? 5.904 13.243 -24.598 1.00 90.38 83 ILE A O 1
ATOM 661 N N . PRO A 1 84 ? 3.681 13.463 -24.339 1.00 91.56 84 PRO A N 1
ATOM 662 C CA . PRO A 1 84 ? 3.365 13.043 -25.702 1.00 91.56 84 PRO A CA 1
ATOM 663 C C . PRO A 1 84 ? 4.057 13.923 -26.751 1.00 91.56 84 PRO A C 1
ATOM 665 O O . PRO A 1 84 ? 4.202 15.128 -26.549 1.00 91.56 84 PRO A O 1
ATOM 668 N N . ASP A 1 85 ? 4.421 13.354 -27.904 1.00 88.31 85 ASP A N 1
ATOM 669 C CA . ASP A 1 85 ? 5.138 14.098 -28.954 1.00 88.31 85 ASP A CA 1
ATOM 670 C C . ASP A 1 85 ? 4.353 15.312 -29.484 1.00 88.31 85 ASP A C 1
ATOM 672 O O . ASP A 1 85 ? 4.949 16.334 -29.821 1.00 88.31 85 ASP A O 1
ATOM 676 N N . ASP A 1 86 ? 3.020 15.247 -29.480 1.00 86.81 86 ASP A N 1
ATOM 677 C CA . ASP A 1 86 ? 2.147 16.359 -29.878 1.00 86.81 86 ASP A CA 1
ATOM 678 C C . ASP A 1 86 ? 2.213 17.549 -28.898 1.00 86.81 86 ASP A C 1
ATOM 680 O O . ASP A 1 86 ? 1.984 18.697 -29.282 1.00 86.81 86 ASP A O 1
ATOM 684 N N . GLU A 1 87 ? 2.549 17.290 -27.630 1.00 90.44 87 GLU A N 1
ATOM 685 C CA . GLU A 1 87 ? 2.656 18.294 -26.563 1.00 90.44 87 GLU A CA 1
ATOM 686 C C . GLU A 1 87 ? 4.071 18.881 -26.443 1.00 90.44 87 GLU A C 1
ATOM 688 O O . GLU A 1 87 ? 4.283 19.856 -25.719 1.00 90.44 87 GLU A O 1
ATOM 693 N N . LYS A 1 88 ? 5.040 18.354 -27.203 1.00 92.19 88 LYS A N 1
ATOM 694 C CA . LYS A 1 88 ? 6.416 18.874 -27.258 1.00 92.19 88 LYS A CA 1
ATOM 695 C C . LYS A 1 88 ? 6.538 20.183 -28.035 1.00 92.19 88 LYS A C 1
ATOM 697 O O . LYS A 1 88 ? 7.635 20.724 -28.130 1.00 92.19 88 LYS A O 1
ATOM 702 N N . PHE A 1 89 ? 5.446 20.717 -28.579 1.00 93.44 89 PHE A N 1
ATOM 703 C CA . PHE A 1 89 ? 5.437 21.958 -29.346 1.00 93.44 89 PHE A CA 1
ATOM 704 C C . PHE A 1 89 ? 4.602 23.033 -28.661 1.00 93.44 89 PHE A C 1
ATOM 706 O O . PHE A 1 89 ? 3.522 22.786 -28.127 1.00 93.44 89 PHE A O 1
ATOM 713 N N . CYS A 1 90 ? 5.073 24.276 -28.733 1.00 91.81 90 CYS A N 1
ATOM 714 C CA . CYS A 1 90 ? 4.342 25.400 -28.176 1.00 91.81 90 CYS A CA 1
ATOM 715 C C . CYS A 1 90 ? 3.006 25.601 -28.917 1.00 91.81 90 CYS A C 1
ATOM 717 O O . CYS A 1 90 ? 3.019 25.893 -30.115 1.00 91.81 90 CYS A O 1
ATOM 719 N N . PRO A 1 91 ? 1.849 25.598 -28.230 1.00 90.44 91 PRO A N 1
ATOM 720 C CA . PRO A 1 91 ? 0.540 25.714 -28.881 1.00 90.44 91 PRO A CA 1
ATOM 721 C C . PRO A 1 91 ? 0.286 27.088 -29.523 1.00 90.44 91 PRO A C 1
ATOM 723 O O . PRO A 1 91 ? -0.690 27.266 -30.244 1.00 90.44 91 PRO A O 1
ATOM 726 N N . LYS A 1 92 ? 1.136 28.088 -29.246 1.00 90.94 92 LYS A N 1
ATOM 727 C CA . LYS A 1 92 ? 1.009 29.450 -29.791 1.00 90.94 92 LYS A CA 1
ATOM 728 C C . LYS A 1 92 ? 1.908 29.716 -30.996 1.00 90.94 92 LYS A C 1
ATOM 730 O O . LYS A 1 92 ? 1.489 30.435 -31.894 1.00 90.94 92 LYS A O 1
ATOM 735 N N . CYS A 1 93 ? 3.139 29.204 -30.996 1.00 92.75 93 CYS A N 1
ATOM 736 C CA . CYS A 1 93 ? 4.118 29.472 -32.058 1.00 92.75 93 CYS A CA 1
ATOM 737 C C . CYS A 1 93 ? 4.593 28.221 -32.809 1.00 92.75 93 CYS A C 1
ATOM 739 O O . CYS A 1 93 ? 5.274 28.365 -33.818 1.00 92.75 93 CYS A O 1
ATOM 741 N N . GLY A 1 94 ? 4.250 27.016 -32.343 1.00 90.00 94 GLY A N 1
ATOM 742 C CA . GLY A 1 94 ? 4.593 25.743 -32.983 1.00 90.00 94 GLY A CA 1
ATOM 743 C C . GLY A 1 94 ? 6.064 25.338 -32.878 1.00 90.00 94 GLY A C 1
ATOM 744 O O . GLY A 1 94 ? 6.456 24.346 -33.481 1.00 90.00 94 GLY A O 1
ATOM 745 N N . LEU A 1 95 ? 6.890 26.090 -32.146 1.00 92.75 95 LEU A N 1
ATOM 746 C CA . LEU A 1 95 ? 8.295 25.737 -31.934 1.00 92.75 95 LEU A CA 1
ATOM 747 C C . LEU A 1 95 ? 8.417 24.585 -30.923 1.00 92.75 95 LEU A C 1
ATOM 749 O O . LEU A 1 95 ? 7.647 24.572 -29.956 1.00 92.75 95 LEU A O 1
ATOM 753 N N . PRO A 1 96 ? 9.361 23.647 -31.126 1.00 92.25 96 PRO A N 1
ATOM 754 C CA . PRO A 1 96 ? 9.604 22.564 -30.182 1.00 92.25 96 PRO A CA 1
ATOM 755 C C . PRO A 1 96 ? 10.138 23.109 -28.855 1.00 92.25 96 PRO A C 1
ATOM 757 O O . PRO A 1 96 ? 10.882 24.092 -28.824 1.00 92.25 96 PRO A O 1
ATOM 760 N N . TYR A 1 97 ? 9.755 22.461 -27.762 1.00 90.75 97 TYR A N 1
ATOM 761 C CA . TYR A 1 97 ? 10.356 22.664 -26.455 1.00 90.75 97 TYR A CA 1
ATOM 762 C C . TYR A 1 97 ? 11.728 21.987 -26.396 1.00 90.75 97 TYR A C 1
ATOM 764 O O . TYR A 1 97 ? 11.933 20.913 -26.958 1.00 90.75 97 TYR A O 1
ATOM 772 N N . GLU A 1 98 ? 12.662 22.629 -25.699 1.00 89.06 98 GLU A N 1
ATOM 773 C CA . GLU A 1 98 ? 13.971 22.063 -25.380 1.00 89.06 98 GLU A CA 1
ATOM 774 C C . GLU A 1 98 ? 13.962 21.528 -23.946 1.00 89.06 98 GLU A C 1
ATOM 776 O O . GLU A 1 98 ? 13.307 22.088 -23.060 1.00 89.06 98 GLU A O 1
ATOM 781 N N . GLU A 1 99 ? 14.696 20.444 -23.709 1.00 87.50 99 GLU A N 1
ATOM 782 C CA . GLU A 1 99 ? 14.833 19.865 -22.377 1.00 87.50 99 GLU A CA 1
ATOM 783 C C . GLU A 1 99 ? 15.555 20.838 -21.437 1.00 87.50 99 GLU A C 1
ATOM 785 O O . GLU A 1 99 ? 16.660 21.306 -21.711 1.00 87.50 99 GLU A O 1
ATOM 790 N N . LEU A 1 100 ? 14.938 21.122 -20.287 1.00 86.12 100 LEU A N 1
ATOM 791 C CA . LEU A 1 100 ? 15.473 22.070 -19.306 1.00 86.12 100 LEU A CA 1
ATOM 792 C C . LEU A 1 100 ? 16.646 21.485 -18.488 1.00 86.12 100 LEU A C 1
ATOM 794 O O . LEU A 1 100 ? 17.297 22.208 -17.736 1.00 86.12 100 LEU A O 1
ATOM 798 N N . GLY A 1 101 ? 16.902 20.175 -18.593 1.00 82.44 101 GLY A N 1
ATOM 799 C CA . GLY A 1 101 ? 17.924 19.463 -17.814 1.00 82.44 101 GLY A CA 1
ATOM 800 C C . GLY A 1 101 ? 17.618 19.354 -16.312 1.00 82.44 101 GLY A C 1
ATOM 801 O O . GLY A 1 101 ? 18.471 18.915 -15.543 1.00 82.44 101 GLY A O 1
ATOM 802 N N . SER A 1 102 ? 16.420 19.765 -15.879 1.00 84.56 102 SER A N 1
ATOM 803 C CA . SER A 1 102 ? 15.914 19.588 -14.516 1.00 84.56 102 SER A CA 1
ATOM 804 C C . SER A 1 102 ? 14.782 18.565 -14.501 1.00 84.56 102 SER A C 1
ATOM 806 O O . SER A 1 102 ? 13.766 18.768 -15.164 1.00 84.56 102 SER A O 1
ATOM 808 N N . GLU A 1 103 ? 14.938 17.509 -13.709 1.00 86.19 103 GLU A N 1
ATOM 809 C CA . GLU A 1 103 ? 13.946 16.442 -13.567 1.00 86.19 103 GLU A CA 1
ATOM 810 C C . GLU A 1 103 ? 13.141 16.618 -12.274 1.00 86.19 103 GLU A C 1
ATOM 812 O O . GLU A 1 103 ? 13.693 16.865 -11.196 1.00 86.19 103 GLU A O 1
ATOM 817 N N . GLU A 1 104 ? 11.820 16.471 -12.367 1.00 88.12 104 GLU A N 1
ATOM 818 C CA . GLU A 1 104 ? 10.952 16.401 -11.194 1.00 88.12 104 GLU A CA 1
ATOM 819 C C . GLU A 1 104 ? 10.834 14.950 -10.713 1.00 88.12 104 GLU A C 1
ATOM 821 O O . GLU A 1 104 ? 10.057 14.154 -11.236 1.00 88.12 104 GLU A O 1
ATOM 826 N N . CYS A 1 105 ? 11.602 14.593 -9.682 1.00 87.75 105 CYS A N 1
ATOM 827 C CA . CYS A 1 105 ? 11.598 13.232 -9.147 1.00 87.75 105 CYS A CA 1
ATOM 828 C C . CYS A 1 105 ? 10.532 13.053 -8.058 1.00 87.75 105 CYS A C 1
ATOM 830 O O . CYS A 1 105 ? 10.569 13.706 -7.009 1.00 87.75 105 CYS A O 1
ATOM 832 N N . SER A 1 106 ? 9.632 12.088 -8.247 1.00 87.81 106 SER A N 1
ATOM 833 C CA . SER A 1 106 ? 8.680 11.643 -7.225 1.00 87.81 106 SER A CA 1
ATOM 834 C C . SER A 1 106 ? 8.895 10.163 -6.883 1.00 87.81 106 SER A C 1
ATOM 836 O O . SER A 1 106 ? 9.484 9.413 -7.654 1.00 87.81 106 SER A O 1
ATOM 838 N N . ASN A 1 107 ? 8.496 9.747 -5.675 1.00 87.50 107 ASN A N 1
ATOM 839 C CA . ASN A 1 107 ? 8.604 8.352 -5.241 1.00 87.50 107 ASN A CA 1
ATOM 840 C C . ASN A 1 107 ? 7.214 7.803 -4.926 1.00 87.50 107 ASN A C 1
ATOM 842 O O . ASN A 1 107 ? 6.518 8.349 -4.064 1.00 87.50 107 ASN A O 1
ATOM 846 N N . GLU A 1 108 ? 6.864 6.674 -5.535 1.00 86.62 108 GLU A N 1
ATOM 847 C CA . GLU A 1 108 ? 5.626 5.947 -5.264 1.00 86.62 108 GLU A CA 1
ATOM 848 C C . GLU A 1 108 ? 5.927 4.571 -4.660 1.00 86.62 108 GLU A C 1
ATOM 850 O O . GLU A 1 108 ? 6.797 3.838 -5.125 1.00 86.62 108 GLU A O 1
ATOM 855 N N . VAL A 1 109 ? 5.218 4.209 -3.584 1.00 87.00 109 VAL A N 1
ATOM 856 C CA . VAL A 1 109 ? 5.376 2.905 -2.919 1.00 87.00 109 VAL A CA 1
ATOM 857 C C . VAL A 1 109 ? 4.156 2.042 -3.224 1.00 87.00 109 VAL A C 1
ATOM 859 O O . VAL A 1 109 ? 3.098 2.215 -2.616 1.00 87.00 109 VAL A O 1
ATOM 862 N N . GLY A 1 110 ? 4.318 1.113 -4.166 1.00 85.62 110 GLY A N 1
ATOM 863 C CA . GLY A 1 110 ? 3.300 0.140 -4.567 1.00 85.62 110 GLY A CA 1
ATOM 864 C C . GLY A 1 110 ? 3.444 -1.223 -3.878 1.00 85.62 110 GLY A C 1
ATOM 865 O O . GLY A 1 110 ? 4.490 -1.555 -3.322 1.00 85.62 110 GLY A O 1
ATOM 866 N N . VAL A 1 111 ? 2.383 -2.036 -3.929 1.00 86.81 111 VAL A N 1
ATOM 867 C CA . VAL A 1 111 ? 2.395 -3.437 -3.472 1.00 86.81 111 VAL A CA 1
ATOM 868 C C . VAL A 1 111 ? 2.011 -4.346 -4.633 1.00 86.81 111 VAL A C 1
ATOM 870 O O . VAL A 1 111 ? 0.884 -4.286 -5.120 1.00 86.81 111 VAL A O 1
ATOM 873 N N . GLU A 1 112 ? 2.919 -5.236 -5.024 1.00 87.12 112 GLU A N 1
ATOM 874 C CA . GLU A 1 112 ? 2.676 -6.260 -6.042 1.00 87.12 112 GLU A CA 1
ATOM 875 C C . GLU A 1 112 ? 2.336 -7.597 -5.357 1.00 87.12 112 GLU A C 1
ATOM 877 O O . GLU A 1 112 ? 3.131 -8.136 -4.585 1.00 87.12 112 GLU A O 1
ATOM 882 N N . LYS A 1 113 ? 1.127 -8.130 -5.587 1.00 89.38 113 LYS A N 1
ATOM 883 C CA . LYS A 1 113 ? 0.697 -9.431 -5.041 1.00 89.38 113 LYS A CA 1
ATOM 884 C C . LYS A 1 113 ? 0.877 -10.520 -6.093 1.00 89.38 113 LYS A C 1
ATOM 886 O O . LYS A 1 113 ? 0.195 -10.496 -7.112 1.00 89.38 113 LYS A O 1
ATOM 891 N N . SER A 1 114 ? 1.721 -11.510 -5.812 1.00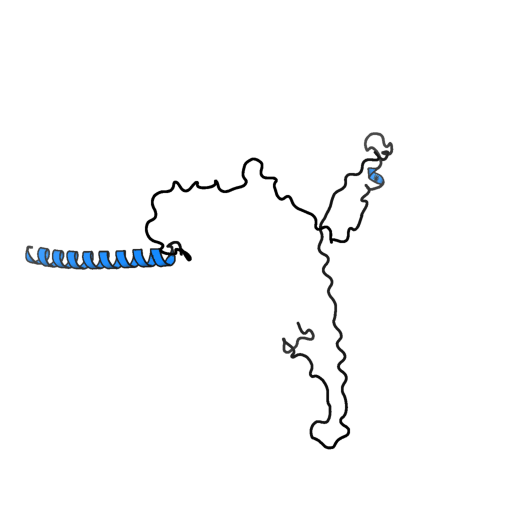 87.25 114 SER A N 1
ATOM 892 C CA . SER A 1 114 ? 1.869 -12.700 -6.652 1.00 87.25 114 SER A CA 1
ATOM 893 C C . SER A 1 114 ? 1.109 -13.893 -6.062 1.00 87.25 114 SER A C 1
ATOM 895 O O . SER A 1 114 ? 1.248 -14.240 -4.888 1.00 87.25 114 SER A O 1
ATOM 897 N N . TYR A 1 115 ? 0.283 -14.531 -6.890 1.00 90.31 115 TYR A N 1
ATOM 898 C CA . TYR A 1 115 ? -0.425 -15.767 -6.556 1.00 90.31 115 TYR A CA 1
ATOM 899 C C . TYR A 1 115 ? 0.240 -16.932 -7.286 1.00 90.31 115 TYR A C 1
ATOM 901 O O . TYR A 1 115 ? 0.604 -16.806 -8.453 1.00 90.31 115 TYR A O 1
ATOM 909 N N . TYR A 1 116 ? 0.384 -18.079 -6.622 1.00 88.06 116 TYR A N 1
ATOM 910 C CA . TYR A 1 116 ? 0.959 -19.276 -7.233 1.00 88.06 116 TYR A CA 1
ATOM 911 C C . TYR A 1 116 ? 0.111 -20.513 -6.946 1.00 88.06 116 TYR A C 1
ATOM 913 O O . TYR A 1 116 ? -0.486 -20.655 -5.878 1.00 88.06 116 TYR A O 1
ATOM 921 N N . VAL A 1 117 ? 0.090 -21.443 -7.902 1.00 85.19 117 VAL A N 1
ATOM 922 C CA . VAL A 1 117 ? -0.549 -22.750 -7.731 1.00 85.19 117 VAL A CA 1
ATOM 923 C C . VAL A 1 117 ? 0.498 -23.752 -7.263 1.00 85.19 117 VAL A C 1
ATOM 925 O O . VAL A 1 117 ? 1.443 -24.080 -7.979 1.00 85.19 117 VAL A O 1
ATOM 928 N N . ARG A 1 118 ? 0.324 -24.284 -6.051 1.00 85.31 118 ARG A N 1
ATOM 929 C CA . ARG A 1 118 ? 1.196 -25.335 -5.521 1.00 85.31 118 A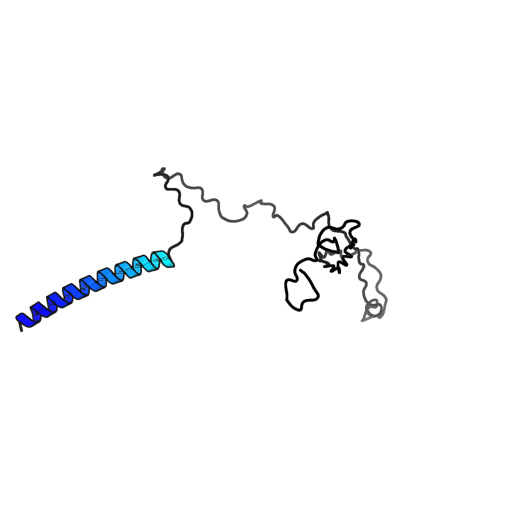RG A CA 1
ATOM 930 C C . ARG A 1 118 ? 0.737 -26.713 -5.998 1.00 85.31 118 ARG A C 1
ATOM 932 O O . ARG A 1 118 ? -0.178 -27.303 -5.428 1.00 85.31 118 ARG A O 1
ATOM 939 N N . PHE A 1 119 ? 1.423 -27.283 -6.987 1.00 85.75 119 PHE A N 1
ATOM 940 C CA . PHE A 1 119 ? 1.161 -28.654 -7.434 1.00 85.75 119 PHE A CA 1
ATOM 941 C C . PHE A 1 119 ? 1.932 -29.688 -6.593 1.00 85.75 119 PHE A C 1
ATOM 943 O O . PHE A 1 119 ? 3.157 -29.782 -6.660 1.00 85.75 119 PHE A O 1
ATOM 950 N N . ILE A 1 120 ? 1.225 -30.490 -5.787 1.00 85.31 120 ILE A N 1
ATOM 951 C CA . ILE A 1 120 ? 1.840 -31.488 -4.893 1.00 85.31 120 ILE A CA 1
ATOM 952 C C . ILE A 1 120 ? 1.646 -32.906 -5.446 1.00 85.31 120 ILE A C 1
ATOM 954 O O . ILE A 1 120 ? 0.573 -33.497 -5.311 1.00 85.31 120 ILE A O 1
ATOM 958 N N . ARG A 1 121 ? 2.719 -33.510 -5.973 1.00 86.25 121 ARG A N 1
ATOM 959 C CA . ARG A 1 121 ? 2.746 -34.935 -6.354 1.00 86.25 121 ARG A CA 1
ATOM 960 C C . ARG A 1 121 ? 3.117 -35.806 -5.154 1.00 86.25 121 ARG A C 1
ATOM 962 O O . ARG A 1 121 ? 4.237 -35.741 -4.653 1.00 86.25 121 ARG A O 1
ATOM 969 N N . ARG A 1 122 ? 2.194 -36.658 -4.697 1.00 85.94 122 ARG A N 1
ATOM 970 C CA . ARG A 1 122 ? 2.454 -37.620 -3.611 1.00 85.94 122 ARG A CA 1
ATOM 971 C C . ARG A 1 122 ? 2.877 -38.967 -4.183 1.00 85.94 122 ARG A C 1
ATOM 973 O O . ARG A 1 122 ? 2.112 -39.592 -4.915 1.00 85.94 122 ARG A O 1
ATOM 980 N N . LYS A 1 123 ? 4.080 -39.422 -3.825 1.00 89.50 123 LYS A N 1
ATOM 981 C CA . LYS A 1 123 ? 4.548 -40.771 -4.163 1.00 89.50 123 LYS A CA 1
ATOM 982 C C . LYS A 1 123 ? 3.718 -41.806 -3.399 1.00 89.50 123 LYS A C 1
ATOM 984 O O . LYS A 1 123 ? 3.446 -41.637 -2.210 1.00 89.50 123 LYS A O 1
ATOM 989 N N . LYS A 1 124 ? 3.308 -42.857 -4.105 1.00 87.31 124 LYS A N 1
ATOM 990 C CA . LYS A 1 124 ? 2.628 -44.029 -3.550 1.00 87.31 124 LYS A CA 1
ATOM 991 C C . LYS A 1 124 ? 3.550 -45.225 -3.725 1.00 87.31 124 LYS A C 1
ATOM 993 O O . LYS A 1 124 ? 4.135 -45.391 -4.791 1.00 87.31 124 LYS A O 1
ATOM 998 N N . TYR A 1 125 ? 3.652 -46.041 -2.691 1.00 86.56 125 TYR A N 1
ATOM 999 C CA . TYR A 1 125 ? 4.499 -47.221 -2.660 1.00 86.56 125 TYR A CA 1
ATOM 1000 C C . TYR A 1 125 ? 3.628 -48.453 -2.457 1.00 86.56 125 TYR A C 1
ATOM 1002 O O . TYR A 1 125 ? 2.629 -48.413 -1.734 1.00 86.56 125 TYR A O 1
ATOM 1010 N N . ARG A 1 126 ? 4.005 -49.550 -3.109 1.00 83.38 126 ARG A N 1
ATOM 1011 C CA . ARG A 1 126 ? 3.416 -50.863 -2.850 1.00 83.38 126 ARG A CA 1
ATOM 1012 C C . ARG A 1 126 ? 4.224 -51.541 -1.752 1.00 83.38 126 ARG A C 1
ATOM 1014 O O . ARG A 1 126 ? 5.442 -51.385 -1.700 1.00 83.38 126 ARG A O 1
ATOM 1021 N N . LYS A 1 127 ? 3.545 -52.276 -0.875 1.00 81.94 127 LYS A N 1
ATOM 1022 C CA . LYS A 1 127 ? 4.220 -53.132 0.105 1.00 81.94 127 LYS A CA 1
ATOM 1023 C C . LYS A 1 127 ? 4.849 -54.342 -0.593 1.00 81.94 127 LYS A C 1
ATOM 1025 O O . LYS A 1 127 ? 4.330 -54.816 -1.601 1.00 81.94 127 LYS A O 1
ATOM 1030 N N . THR A 1 128 ? 5.911 -54.869 -0.005 1.00 85.12 128 THR A N 1
ATOM 1031 C CA . THR A 1 128 ? 6.558 -56.128 -0.409 1.00 85.12 128 THR A CA 1
ATOM 1032 C C . THR A 1 128 ? 6.270 -57.273 0.573 1.00 85.12 128 THR A C 1
ATOM 1034 O O . THR A 1 128 ? 6.830 -58.352 0.437 1.00 85.12 128 THR A O 1
ATOM 1037 N N . CYS A 1 129 ? 5.388 -57.057 1.560 1.00 83.69 129 CYS A N 1
ATOM 1038 C CA . CYS A 1 129 ? 5.065 -58.007 2.630 1.00 83.69 129 CYS A CA 1
ATOM 1039 C C . CYS A 1 129 ? 3.573 -58.405 2.670 1.00 83.69 129 CYS A C 1
ATOM 1041 O O . CYS A 1 129 ? 2.713 -57.790 2.029 1.00 83.69 129 CYS A O 1
ATOM 1043 N N . SER A 1 130 ? 3.232 -59.412 3.478 1.00 83.00 130 SER A N 1
ATOM 1044 C CA . SER A 1 130 ? 1.870 -59.973 3.563 1.00 83.00 130 SER A CA 1
ATOM 1045 C C . SER A 1 130 ? 0.896 -59.203 4.475 1.00 83.00 130 SER A C 1
ATOM 1047 O O . SER A 1 130 ? -0.291 -59.507 4.484 1.00 83.00 130 SER A O 1
ATOM 1049 N N . CYS A 1 131 ? 1.335 -58.158 5.184 1.00 82.94 131 CYS A N 1
ATOM 1050 C CA . CYS A 1 131 ? 0.521 -57.415 6.167 1.00 82.94 131 CYS A CA 1
ATOM 1051 C C . CYS A 1 131 ? -0.692 -56.663 5.562 1.00 82.94 131 CYS A C 1
ATOM 1053 O O . CYS A 1 131 ? -0.627 -56.237 4.409 1.00 82.94 131 CYS A O 1
ATOM 1055 N N . PRO A 1 132 ? -1.790 -56.423 6.304 1.00 74.50 132 PRO A N 1
ATOM 1056 C CA . PRO A 1 132 ? -2.964 -55.710 5.783 1.00 74.50 132 PRO A CA 1
ATOM 1057 C C . PRO A 1 132 ? -2.671 -54.232 5.431 1.00 74.50 132 PRO A C 1
ATOM 1059 O O . PRO A 1 132 ? -1.910 -53.567 6.129 1.00 74.50 132 PRO A O 1
ATOM 1062 N N . LYS A 1 133 ? -3.344 -53.727 4.375 1.00 72.75 133 LYS A N 1
ATOM 1063 C CA . LYS A 1 133 ? -3.180 -52.451 3.616 1.00 72.75 133 LYS A CA 1
ATOM 1064 C C . LYS A 1 133 ? -2.271 -52.548 2.373 1.00 72.75 133 LYS A C 1
ATOM 1066 O O . LYS A 1 133 ? -1.066 -52.709 2.509 1.00 72.75 133 LYS A O 1
ATOM 1071 N N . PRO A 1 134 ? -2.811 -52.389 1.148 1.00 71.19 134 PRO A N 1
ATOM 1072 C CA . PRO A 1 134 ? -2.054 -52.630 -0.086 1.00 71.19 134 PRO A CA 1
ATOM 1073 C C . PRO A 1 134 ? -1.104 -51.492 -0.508 1.00 71.19 134 PRO A C 1
ATOM 1075 O O . PRO A 1 134 ? -0.174 -51.737 -1.277 1.00 71.19 134 PRO A O 1
ATOM 1078 N N . ILE A 1 135 ? -1.320 -50.253 -0.046 1.00 78.50 135 ILE A N 1
ATOM 1079 C CA . ILE A 1 135 ? -0.594 -49.061 -0.520 1.00 78.50 135 ILE A CA 1
ATOM 1080 C C . ILE A 1 135 ? -0.144 -48.209 0.669 1.00 78.50 135 ILE A C 1
ATOM 1082 O O . ILE A 1 135 ? -0.951 -47.876 1.536 1.00 78.50 135 ILE A O 1
ATOM 1086 N N . ALA A 1 136 ? 1.129 -47.811 0.665 1.00 81.25 136 ALA A N 1
ATOM 1087 C CA . ALA A 1 136 ? 1.691 -46.838 1.592 1.00 81.25 136 ALA A CA 1
ATOM 1088 C C . ALA A 1 136 ? 1.867 -45.485 0.887 1.00 81.25 136 ALA A C 1
ATOM 1090 O O . ALA A 1 136 ? 2.462 -45.384 -0.187 1.00 81.25 136 ALA A O 1
ATOM 1091 N N . GLY A 1 137 ? 1.341 -44.424 1.485 1.00 81.25 137 GLY A N 1
ATOM 1092 C CA . GLY A 1 137 ? 1.481 -43.067 0.975 1.00 81.25 137 GLY A CA 1
ATOM 1093 C C . GLY A 1 137 ? 0.961 -42.059 1.986 1.00 81.25 137 GLY A C 1
ATOM 1094 O O . GLY A 1 137 ? 0.079 -42.369 2.785 1.00 81.25 137 GLY A O 1
ATOM 1095 N N . ARG A 1 138 ? 1.510 -40.842 1.959 1.00 76.12 138 ARG A N 1
ATOM 1096 C CA . ARG A 1 138 ? 0.998 -39.748 2.790 1.00 76.12 138 ARG A CA 1
ATOM 1097 C C . ARG A 1 138 ? -0.424 -39.404 2.317 1.00 76.12 138 ARG A C 1
ATOM 1099 O O . ARG A 1 138 ? -0.589 -39.184 1.114 1.00 76.12 138 ARG A O 1
ATOM 1106 N N . PRO A 1 139 ? -1.435 -39.336 3.202 1.00 75.81 139 PRO A N 1
ATOM 1107 C CA . PRO A 1 139 ? -2.761 -38.881 2.805 1.00 75.81 139 PRO A CA 1
ATOM 1108 C C . PRO A 1 139 ? -2.702 -37.434 2.288 1.00 75.81 139 PRO A C 1
ATOM 1110 O O . PRO A 1 139 ? -1.786 -36.664 2.608 1.00 75.81 139 PRO A O 1
ATOM 1113 N N . GLY A 1 140 ? -3.653 -37.073 1.426 1.00 72.94 140 GLY A N 1
ATOM 1114 C CA . GLY A 1 140 ? -3.859 -35.672 1.057 1.00 72.94 140 GLY A CA 1
ATOM 1115 C C . GLY A 1 140 ? -4.266 -34.841 2.280 1.00 72.94 140 GLY A C 1
ATOM 1116 O O . GLY A 1 140 ? -4.753 -35.418 3.253 1.00 72.94 140 GLY A O 1
ATOM 1117 N N . PRO A 1 141 ? -4.072 -33.509 2.266 1.00 73.19 141 PRO A N 1
ATOM 1118 C CA . PRO A 1 141 ? -4.755 -32.646 3.219 1.00 73.19 141 PRO A CA 1
ATOM 1119 C C . PRO A 1 141 ? -6.263 -32.890 3.109 1.00 73.19 141 PRO A C 1
ATOM 1121 O O . PRO A 1 141 ? -6.770 -33.189 2.023 1.00 73.19 141 PRO A O 1
ATOM 1124 N N . GLY A 1 142 ? -6.968 -32.785 4.234 1.00 68.19 142 GLY A N 1
ATOM 1125 C CA . GLY A 1 142 ? -8.426 -32.780 4.215 1.00 68.19 142 GLY A CA 1
ATOM 1126 C C . GLY A 1 142 ? -8.912 -31.605 3.370 1.00 68.19 142 GLY A C 1
ATOM 1127 O O . GLY A 1 142 ? -8.391 -30.498 3.495 1.00 68.19 142 GLY A O 1
ATOM 1128 N N . LYS A 1 143 ? -9.885 -31.849 2.490 1.00 62.81 143 LYS A N 1
ATOM 1129 C CA . LYS A 1 143 ? -10.558 -30.767 1.769 1.00 62.81 143 LYS A CA 1
ATOM 1130 C C . LYS A 1 143 ? -11.339 -29.946 2.797 1.00 62.81 143 LYS A C 1
ATOM 1132 O O . LYS A 1 143 ? -12.107 -30.523 3.560 1.00 62.81 143 LYS A O 1
ATOM 1137 N N . THR A 1 144 ? -11.149 -28.630 2.836 1.00 66.19 144 THR A N 1
ATOM 1138 C CA . THR A 1 144 ? -11.926 -27.754 3.731 1.00 66.19 144 THR A CA 1
ATOM 1139 C C . THR A 1 144 ? -13.350 -27.529 3.241 1.00 66.19 144 THR A C 1
ATOM 1141 O O . THR A 1 144 ? -14.228 -27.253 4.051 1.00 66.19 144 THR A O 1
ATOM 1144 N N . TYR A 1 145 ? -13.593 -27.686 1.938 1.00 64.69 145 TYR A N 1
ATOM 1145 C CA . TYR A 1 145 ? -14.920 -27.618 1.338 1.00 64.69 145 TYR A CA 1
ATOM 1146 C C . TYR A 1 145 ? -15.237 -28.942 0.620 1.00 64.69 145 TYR A C 1
ATOM 1148 O O . TYR A 1 145 ? -14.375 -29.438 -0.114 1.00 64.69 145 TYR A O 1
ATOM 1156 N N . PRO A 1 146 ? -16.436 -29.529 0.811 1.00 59.56 146 PRO A N 1
ATOM 1157 C CA . PRO A 1 146 ? -16.780 -30.864 0.308 1.00 59.56 146 PRO A CA 1
ATOM 1158 C C . PRO A 1 146 ? -16.612 -31.017 -1.213 1.00 59.56 146 PRO A C 1
ATOM 1160 O O . PRO A 1 146 ? -16.191 -32.080 -1.671 1.00 59.56 146 PRO A O 1
ATOM 1163 N N . GLU A 1 147 ? -16.816 -29.945 -1.982 1.00 59.00 147 GLU A N 1
ATOM 1164 C CA . GLU A 1 147 ? -16.693 -29.947 -3.451 1.00 59.00 147 GLU A CA 1
ATOM 1165 C C . GLU A 1 147 ? -15.533 -29.082 -3.981 1.00 59.00 147 GLU A C 1
ATOM 1167 O O . GLU A 1 147 ? -15.367 -28.899 -5.185 1.00 59.00 147 GLU A O 1
ATOM 1172 N N . GLY A 1 148 ? -14.683 -28.554 -3.096 1.00 57.78 148 GLY A N 1
ATOM 1173 C CA . GLY A 1 148 ? -13.644 -27.596 -3.470 1.00 57.78 148 GLY A CA 1
ATOM 1174 C C . GLY A 1 148 ? -12.437 -28.287 -4.098 1.00 57.78 148 GLY A C 1
ATOM 1175 O O . GLY A 1 148 ? -11.838 -29.177 -3.489 1.00 57.78 148 GLY A O 1
ATOM 1176 N N . GLN A 1 149 ? -12.036 -27.857 -5.298 1.00 60.41 149 GLN A N 1
ATOM 1177 C CA . GLN A 1 149 ? -10.765 -28.274 -5.915 1.00 60.41 149 GLN A CA 1
ATOM 1178 C C . GLN A 1 149 ? -9.543 -27.592 -5.273 1.00 60.41 149 GLN A C 1
ATOM 1180 O O . GLN A 1 149 ? -8.406 -27.998 -5.510 1.00 60.41 149 GLN A O 1
ATOM 1185 N N . ILE A 1 150 ? -9.774 -26.573 -4.441 1.00 56.53 150 ILE A N 1
ATOM 1186 C CA . ILE A 1 150 ? -8.748 -25.732 -3.829 1.00 56.53 150 ILE A CA 1
ATOM 1187 C C . ILE A 1 150 ? -8.741 -26.007 -2.325 1.00 56.53 150 ILE A C 1
ATOM 1189 O O . ILE A 1 150 ? -9.776 -25.943 -1.664 1.00 56.53 150 ILE A O 1
ATOM 1193 N N . SER A 1 151 ? -7.570 -26.356 -1.795 1.00 58.19 151 SER A N 1
ATOM 1194 C CA . SER A 1 151 ? -7.320 -26.392 -0.349 1.00 58.19 151 SER A CA 1
ATOM 1195 C C . SER A 1 151 ? -6.692 -25.051 0.071 1.00 58.19 151 SER A C 1
ATOM 1197 O O . SER A 1 151 ? -5.939 -24.515 -0.744 1.00 58.19 151 SER A O 1
ATOM 1199 N N . PRO A 1 152 ? -6.991 -24.508 1.268 1.00 57.59 152 PRO A N 1
ATOM 1200 C CA . PRO A 1 152 ? -6.459 -23.223 1.729 1.00 57.59 152 PRO A CA 1
ATOM 1201 C C . PRO A 1 152 ? -4.941 -23.229 1.912 1.00 57.59 152 PRO A C 1
ATOM 1203 O O . PRO A 1 152 ? -4.375 -24.320 2.175 1.00 57.59 152 PRO A O 1
#

Secondary structure (DSSP, 8-state):
-HHHHHHHHHHHHHHHHHHHHHHHHHHHHHHHHHS---S---------------PPSSPPTT----PPPPPTTSPP-----PPPGGGGB-TTT-PBPPP-S----------PPP----------EE-SSSSS-SEE-PPPPPPSSTT-S---

Radius of gyration: 40.27 Å; chains: 1; bounding box: 81×89×91 Å

Foldseek 3Di:
DVVVVVVVVVVVVVVVVVVVVVVVVVVVVCCVVVNPPPVDDDPDDDDDDPPPPPPPPDDDVVDDDPDDDDDPPDDDDDDDDDDDPVVQADPPPRHGDDDPPDDDDDDDDDDDDDDDDDDDDKDKDADPDDDPDGIDTDDDPDAPDPPDPDRD

Sequence (152 aa):
MRAETGELKEENAALKKQLKEEKAKVAMLSKMVFGKKTEKQNKSKKRKDKKKNTKKRGAKPGHKGSGRKIPEDLSKREETVDIPDDEKFCPKCGLPYEELGSEECSNEVGVEKSYYVRFIRRKKYRKTCSCPKPIAGRPGPGKTYPEGQISP

pLDDT: mean 79.94, std 13.34, range [45.66, 96.62]

Organism: NCBI:txid1698280